Protein AF-A0A8T5QTK1-F1 (afdb_monomer_lite)

pLDDT: mean 82.02, std 15.47, range [35.44, 96.81]

Radius of gyration: 14.67 Å; chains: 1; bounding box: 38×30×38 Å

Foldseek 3Di:
DDPLVVLLVQQLCQQPDCDAQRVVVQCVVPVPDQPAWDQDPNDTFGKDKWKWFAAQEALRTPGTDPDDPVRPPTWIKMFIWGWDPPDPQTDTAGPDIGTDPRHDPNSVVSNVVSNVVNRVVRVVVVVVVD

Sequence (130 aa):
MGRKSDIIDRNLELMLSLKDCGMMKLMNAESVGARGYVVLDGRRCPQMFANFYYDGETGEIICFSNRDPALKDKARGRFTIASDFKRENPYFRIVNVVFDEKASDNANAVIMSCVNLYNSTYEQVGKKAA

Secondary structure (DSSP, 8-state):
--HHHHHHHHHHHHHH--STT-HHHHHHHH-S----EEEETTEEEEEEEEEEEE-TTT--EEEE-S--GGGTTSEEEEEEEEEE-SSSS-EEEEEEEEE-S---HHHHHHHHHHHHHHHHHHHHHHHTT-

Structure (mmCIF, N/CA/C/O backbone):
data_AF-A0A8T5QTK1-F1
#
_entry.id   AF-A0A8T5QTK1-F1
#
loop_
_atom_site.group_PDB
_atom_site.id
_atom_site.type_symbol
_atom_site.label_atom_id
_atom_site.label_alt_id
_atom_site.label_comp_id
_atom_site.label_asym_id
_atom_site.label_entity_id
_atom_site.label_seq_id
_atom_site.pdbx_PDB_ins_code
_atom_site.Cartn_x
_atom_site.Cartn_y
_atom_site.Cartn_z
_atom_site.occupancy
_atom_site.B_iso_or_equiv
_atom_site.auth_seq_id
_atom_site.auth_comp_id
_atom_site.auth_asym_id
_atom_site.auth_atom_id
_atom_site.pdbx_PDB_model_num
ATOM 1 N N . MET A 1 1 ? 0.748 -16.516 18.551 1.00 51.41 1 MET A N 1
ATOM 2 C CA . MET A 1 1 ? 1.089 -15.530 17.502 1.00 51.41 1 MET A CA 1
ATOM 3 C C . MET A 1 1 ? 0.129 -14.365 17.670 1.00 51.41 1 MET A C 1
ATOM 5 O O . MET A 1 1 ? -1.049 -14.614 17.866 1.00 51.41 1 MET A O 1
ATOM 9 N N . GLY A 1 2 ? 0.646 -13.147 17.844 1.00 66.19 2 GLY A N 1
ATOM 10 C CA . GLY A 1 2 ? -0.134 -12.008 18.344 1.00 66.19 2 GLY A CA 1
ATOM 11 C C . GLY A 1 2 ? -0.817 -11.209 17.235 1.00 66.19 2 GLY A C 1
ATOM 12 O O . GLY A 1 2 ? -0.301 -11.150 16.125 1.00 66.19 2 GLY A O 1
ATOM 13 N N . ARG A 1 3 ? -1.902 -10.510 17.598 1.00 74.00 3 ARG A N 1
ATOM 14 C CA . ARG A 1 3 ? -2.765 -9.642 16.763 1.00 74.00 3 ARG A CA 1
ATOM 15 C C . ARG A 1 3 ? -2.036 -8.758 15.737 1.00 74.00 3 ARG A C 1
ATOM 17 O O . ARG A 1 3 ? -2.598 -8.419 14.705 1.00 74.00 3 ARG A O 1
ATOM 24 N N . LYS A 1 4 ? -0.789 -8.368 16.015 1.00 77.75 4 LYS A N 1
ATOM 25 C CA . LYS A 1 4 ? 0.055 -7.578 15.108 1.00 77.75 4 LYS A CA 1
ATOM 26 C C . LYS A 1 4 ? 0.490 -8.353 13.854 1.00 77.75 4 LYS A C 1
ATOM 28 O O . LYS A 1 4 ? 0.518 -7.758 12.784 1.00 77.75 4 LYS A O 1
ATOM 33 N N . SER A 1 5 ? 0.809 -9.645 13.976 1.00 81.44 5 SER A N 1
ATOM 34 C CA . SER A 1 5 ? 1.152 -10.502 12.826 1.00 81.44 5 SER A CA 1
ATOM 35 C C . SER A 1 5 ? -0.039 -10.610 11.877 1.00 81.44 5 SER A C 1
ATOM 37 O O . SER A 1 5 ? 0.097 -10.347 10.691 1.00 81.44 5 SER A O 1
ATOM 39 N N . ASP A 1 6 ? -1.228 -10.841 12.436 1.00 90.94 6 ASP A N 1
ATOM 40 C CA . ASP A 1 6 ? -2.463 -10.996 11.664 1.00 90.94 6 ASP A CA 1
ATOM 41 C C . ASP A 1 6 ? -2.851 -9.716 10.903 1.00 90.94 6 ASP A C 1
ATOM 43 O O . ASP A 1 6 ? -3.474 -9.772 9.846 1.00 90.94 6 ASP A O 1
ATOM 47 N N . ILE A 1 7 ? -2.515 -8.531 11.428 1.00 94.06 7 ILE A N 1
ATOM 48 C CA . ILE A 1 7 ? -2.714 -7.266 10.702 1.00 94.06 7 ILE A CA 1
ATOM 49 C C . ILE A 1 7 ? -1.717 -7.146 9.545 1.00 94.06 7 ILE A C 1
ATOM 51 O O . ILE A 1 7 ? -2.105 -6.727 8.458 1.00 94.06 7 ILE A O 1
ATOM 55 N N . ILE A 1 8 ? -0.451 -7.519 9.758 1.00 93.56 8 ILE A N 1
ATOM 56 C CA . ILE A 1 8 ? 0.576 -7.455 8.711 1.00 93.56 8 ILE A CA 1
ATOM 57 C C . ILE A 1 8 ? 0.209 -8.366 7.538 1.00 93.56 8 ILE A C 1
ATOM 59 O O . ILE A 1 8 ? 0.268 -7.927 6.390 1.00 93.56 8 ILE A O 1
ATOM 63 N N . ASP A 1 9 ? -0.228 -9.590 7.827 1.00 92.62 9 ASP A N 1
ATOM 64 C CA . ASP A 1 9 ? -0.603 -10.561 6.799 1.00 92.62 9 ASP A CA 1
ATOM 65 C C . ASP A 1 9 ? -1.818 -10.074 5.994 1.00 92.62 9 ASP A C 1
ATOM 67 O O . ASP A 1 9 ? -1.768 -10.028 4.764 1.00 92.62 9 ASP A O 1
ATOM 71 N N . ARG A 1 10 ? -2.866 -9.575 6.667 1.00 95.00 10 ARG A N 1
ATOM 72 C CA . ARG A 1 10 ? -4.053 -8.999 6.003 1.00 95.00 10 ARG A CA 1
ATOM 73 C C . ARG A 1 10 ? -3.722 -7.768 5.159 1.00 95.00 10 ARG A C 1
ATOM 75 O O . ARG A 1 10 ? -4.234 -7.617 4.049 1.00 95.00 10 ARG A O 1
ATOM 82 N N . ASN A 1 11 ? -2.845 -6.896 5.652 1.00 96.81 11 ASN A N 1
ATOM 83 C CA . ASN A 1 11 ? -2.374 -5.743 4.891 1.00 96.81 11 ASN A CA 1
ATOM 84 C C . ASN A 1 11 ? -1.620 -6.184 3.634 1.00 96.81 11 ASN A C 1
ATOM 86 O O . ASN A 1 11 ? -1.865 -5.641 2.557 1.00 96.81 11 ASN A O 1
ATOM 90 N N . LEU A 1 12 ? -0.728 -7.172 3.752 1.00 94.12 12 LEU A N 1
ATOM 91 C CA . LEU A 1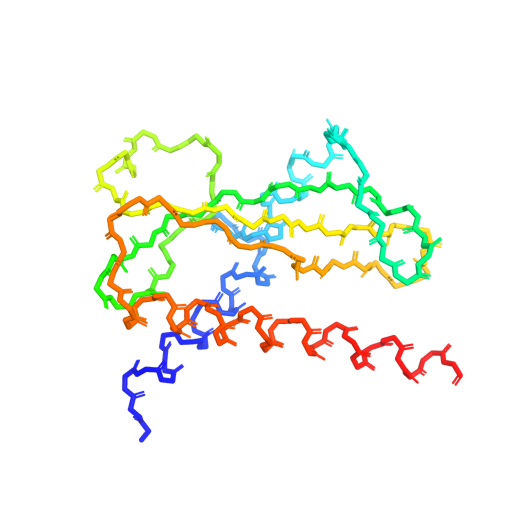 12 ? 0.028 -7.700 2.619 1.00 94.12 12 LEU A CA 1
ATOM 92 C C . LEU A 1 12 ? -0.899 -8.339 1.576 1.00 94.12 12 LEU A C 1
ATOM 94 O O . LEU A 1 12 ? -0.749 -8.072 0.383 1.00 94.12 12 LEU A O 1
ATOM 98 N N . GLU A 1 13 ? -1.889 -9.120 2.011 1.00 94.44 13 GLU A N 1
ATOM 99 C CA . GLU A 1 13 ? -2.920 -9.679 1.131 1.00 94.44 13 GLU A CA 1
ATOM 100 C C . GLU A 1 13 ? -3.664 -8.578 0.364 1.00 94.44 13 GLU A C 1
ATOM 102 O O . GLU A 1 13 ? -3.827 -8.671 -0.855 1.00 94.44 13 GLU A O 1
ATOM 107 N N . LEU A 1 14 ? -4.063 -7.495 1.039 1.00 95.62 14 LEU A N 1
ATOM 108 C CA . LEU A 1 14 ? -4.746 -6.368 0.402 1.00 95.62 14 LEU A CA 1
ATOM 109 C C . LEU A 1 14 ? -3.828 -5.600 -0.566 1.00 95.62 14 LEU A C 1
ATOM 111 O O . LEU A 1 14 ? -4.267 -5.174 -1.639 1.00 95.62 14 LEU A O 1
ATOM 115 N N . MET A 1 15 ? -2.542 -5.464 -0.230 1.00 94.00 15 MET A N 1
ATOM 116 C CA . MET A 1 15 ? -1.525 -4.870 -1.104 1.00 94.00 15 MET A CA 1
ATOM 117 C C . MET A 1 15 ? -1.313 -5.694 -2.381 1.00 94.00 15 MET A C 1
ATOM 119 O O . MET A 1 15 ? -1.103 -5.127 -3.447 1.00 94.00 15 MET A O 1
ATOM 123 N N . LEU A 1 16 ? -1.407 -7.020 -2.313 1.00 91.88 16 LEU A N 1
ATOM 124 C CA . LEU A 1 16 ? -1.249 -7.905 -3.473 1.00 91.88 16 LEU A CA 1
ATOM 125 C C . LEU A 1 16 ? -2.564 -8.142 -4.242 1.00 91.88 16 LEU A C 1
ATOM 127 O O . LEU A 1 16 ? -2.562 -8.736 -5.320 1.00 91.88 16 LEU A O 1
ATOM 131 N N . SER A 1 17 ? -3.694 -7.667 -3.716 1.00 92.06 17 SER A N 1
ATOM 132 C CA . SER A 1 17 ? -5.026 -7.968 -4.242 1.00 92.06 17 SER A CA 1
ATOM 133 C C . SER A 1 17 ? -5.399 -7.170 -5.499 1.00 92.06 17 SER A C 1
ATOM 135 O O . SER A 1 17 ? -5.225 -5.951 -5.581 1.00 92.06 17 SER A O 1
ATOM 137 N N . LEU A 1 18 ? -6.019 -7.872 -6.454 1.00 90.62 18 LEU A N 1
ATOM 138 C CA . LEU A 1 18 ? -6.694 -7.319 -7.639 1.00 90.62 18 LEU A CA 1
ATOM 139 C C . LEU A 1 18 ? -8.204 -7.085 -7.426 1.00 90.62 18 LEU A C 1
ATOM 141 O O . LEU A 1 18 ? -8.911 -6.711 -8.363 1.00 90.62 18 LEU A O 1
ATOM 145 N N . LYS A 1 19 ? -8.719 -7.321 -6.214 1.00 92.31 19 LYS A N 1
ATOM 146 C CA . LYS A 1 19 ? -10.127 -7.074 -5.857 1.00 92.31 19 LYS A CA 1
ATOM 147 C C . LYS A 1 19 ? -10.360 -5.600 -5.516 1.00 92.31 19 LYS A C 1
ATOM 149 O O . LYS A 1 19 ? -9.417 -4.812 -5.449 1.00 92.31 19 LYS A O 1
ATOM 154 N N . ASP A 1 20 ? -11.628 -5.222 -5.329 1.00 89.06 20 ASP A N 1
ATOM 155 C CA . ASP A 1 20 ? -11.986 -3.903 -4.793 1.00 89.06 20 ASP A CA 1
ATOM 156 C C . ASP A 1 20 ? -11.172 -3.574 -3.544 1.00 89.06 20 ASP A C 1
ATOM 158 O O . ASP A 1 20 ? -10.849 -4.463 -2.756 1.00 89.06 20 ASP A O 1
ATOM 162 N N . CYS A 1 21 ? -10.803 -2.299 -3.410 1.00 92.12 21 CYS A N 1
ATOM 163 C CA . CYS A 1 21 ? -9.920 -1.805 -2.357 1.00 92.12 21 CYS A CA 1
ATOM 164 C C . CYS A 1 21 ? -8.490 -2.374 -2.345 1.00 92.12 21 CYS A C 1
ATOM 166 O O . CYS A 1 21 ? -7.729 -2.016 -1.450 1.00 92.12 21 CYS A O 1
ATOM 168 N N . GLY A 1 22 ? -8.093 -3.214 -3.307 1.00 94.19 22 GLY A N 1
ATOM 169 C CA . GLY A 1 22 ? -6.734 -3.745 -3.416 1.00 94.19 22 GLY A CA 1
ATOM 170 C C . GLY A 1 22 ? -5.756 -2.781 -4.094 1.00 94.19 22 GLY A C 1
ATOM 171 O O . GLY A 1 22 ? -6.112 -2.076 -5.044 1.00 94.19 22 GLY A O 1
ATOM 172 N N . MET A 1 23 ? -4.497 -2.769 -3.641 1.00 92.88 23 MET A N 1
ATOM 173 C CA . MET A 1 23 ? -3.478 -1.864 -4.195 1.00 92.88 23 MET A CA 1
ATOM 174 C C . MET A 1 23 ? -3.159 -2.196 -5.655 1.00 92.88 23 MET A C 1
ATOM 176 O O . MET A 1 23 ? -3.104 -1.284 -6.476 1.00 92.88 23 MET A O 1
ATOM 180 N N . MET A 1 24 ? -3.009 -3.478 -6.013 1.00 88.81 24 MET A N 1
ATOM 181 C CA . MET A 1 24 ? -2.754 -3.870 -7.407 1.00 88.81 24 MET A CA 1
ATOM 182 C C . MET A 1 24 ? -3.921 -3.488 -8.323 1.00 88.81 24 MET A C 1
ATOM 184 O O . MET A 1 24 ? -3.693 -3.058 -9.452 1.00 88.81 24 MET A O 1
ATOM 188 N N . LYS A 1 25 ? -5.171 -3.583 -7.842 1.00 90.00 25 LYS A N 1
ATOM 189 C CA . LYS A 1 25 ? -6.335 -3.097 -8.598 1.00 90.00 25 LYS A CA 1
ATOM 190 C C . LYS A 1 25 ? -6.260 -1.593 -8.834 1.00 90.00 25 LYS A C 1
ATOM 192 O O . LYS A 1 25 ? -6.435 -1.166 -9.973 1.00 90.00 25 LYS A O 1
ATOM 197 N N . LEU A 1 26 ? -5.997 -0.812 -7.781 1.00 88.81 26 LEU A N 1
ATOM 198 C CA . LEU A 1 26 ? -5.857 0.642 -7.882 1.00 88.81 26 LEU A CA 1
ATOM 199 C C . LEU A 1 26 ? -4.757 1.004 -8.883 1.00 88.81 26 LEU A C 1
ATOM 201 O O . LEU A 1 26 ? -4.989 1.789 -9.797 1.00 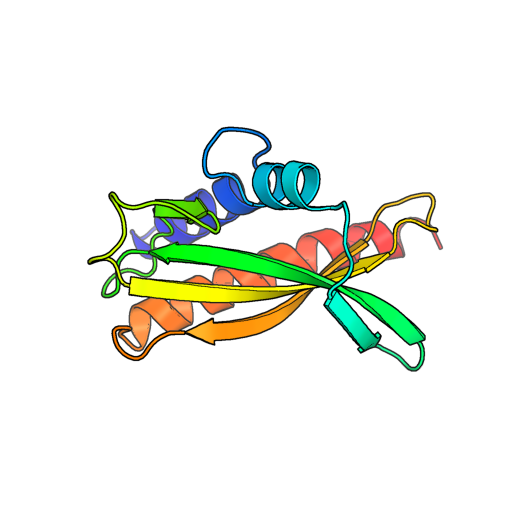88.81 26 LEU A O 1
ATOM 205 N N . MET A 1 27 ? -3.592 0.365 -8.765 1.00 85.88 27 MET A N 1
ATOM 206 C CA . MET A 1 27 ? -2.489 0.565 -9.697 1.00 85.88 27 MET A CA 1
ATOM 207 C C . MET A 1 27 ? -2.900 0.233 -11.131 1.00 85.88 27 MET A C 1
ATOM 209 O O . MET A 1 27 ? -2.656 1.048 -12.010 1.00 85.88 27 MET A O 1
ATOM 213 N N . ASN A 1 28 ? -3.566 -0.893 -11.390 1.00 81.81 28 ASN A N 1
ATOM 214 C CA . ASN A 1 28 ? -3.990 -1.265 -12.744 1.00 81.81 28 ASN A CA 1
ATOM 215 C C . ASN A 1 28 ? -5.035 -0.305 -13.328 1.00 81.81 28 ASN A C 1
ATOM 217 O O . ASN A 1 28 ? -4.948 0.056 -14.499 1.00 81.81 28 ASN A O 1
ATOM 221 N N . ALA A 1 29 ? -6.006 0.121 -12.519 1.00 79.44 29 ALA A N 1
ATOM 222 C CA . ALA A 1 29 ? -7.063 1.034 -12.944 1.00 79.44 29 ALA A CA 1
ATOM 223 C C . ALA A 1 29 ? -6.534 2.451 -13.222 1.00 79.44 29 ALA A C 1
ATOM 225 O O . ALA A 1 29 ? -7.038 3.141 -14.105 1.00 79.44 29 ALA A O 1
ATOM 226 N N . GLU A 1 30 ? -5.508 2.880 -12.486 1.00 66.19 30 GLU A N 1
ATOM 227 C CA . GLU A 1 30 ? -4.962 4.236 -12.565 1.00 66.19 30 GLU A CA 1
ATOM 228 C C . GLU A 1 30 ? -3.623 4.326 -13.316 1.00 66.19 30 GLU A C 1
ATOM 230 O O . GLU A 1 30 ? -3.061 5.414 -13.438 1.00 66.19 30 GLU A O 1
ATOM 235 N N . SER A 1 31 ? -3.129 3.215 -13.880 1.00 53.34 31 SER A N 1
ATOM 236 C CA . SER A 1 31 ? -1.853 3.118 -14.619 1.00 53.34 31 SER A CA 1
ATOM 237 C C . SER A 1 31 ? -1.773 3.933 -15.915 1.00 53.34 31 SER A C 1
ATOM 239 O O . SER A 1 31 ? -0.744 3.903 -16.589 1.00 53.34 31 SER A O 1
ATOM 241 N N . VAL A 1 32 ? -2.785 4.724 -16.273 1.00 48.44 32 VAL A N 1
ATOM 242 C CA . VAL A 1 32 ? -2.704 5.633 -17.425 1.00 48.44 32 VAL A CA 1
ATOM 243 C C . VAL A 1 32 ? -2.352 7.046 -16.951 1.00 48.44 32 VAL A C 1
ATOM 245 O O . VAL A 1 32 ? -3.179 7.952 -16.947 1.00 48.44 32 VAL A O 1
ATOM 248 N N . GLY A 1 33 ? -1.099 7.232 -16.523 1.00 50.47 33 GLY A N 1
ATOM 249 C CA . GLY A 1 33 ? -0.529 8.560 -16.276 1.00 50.47 33 GLY A CA 1
ATOM 250 C C . GLY A 1 33 ? 0.539 8.582 -15.189 1.00 50.47 33 GLY A C 1
ATOM 251 O O . GLY A 1 33 ? 0.268 8.998 -14.063 1.00 50.47 33 GLY A O 1
ATOM 252 N N . ALA A 1 34 ? 1.769 8.179 -15.522 1.00 55.25 34 ALA A N 1
ATOM 253 C CA . ALA A 1 34 ? 2.923 8.411 -14.655 1.00 55.25 34 ALA A CA 1
ATOM 254 C C . ALA A 1 34 ? 2.989 9.903 -14.286 1.00 55.25 34 ALA A C 1
ATOM 256 O O . ALA A 1 34 ? 3.110 10.763 -15.158 1.00 55.25 34 ALA A O 1
ATOM 257 N N . ARG A 1 35 ? 2.904 10.224 -12.990 1.00 65.12 35 ARG A N 1
ATOM 258 C CA . ARG A 1 35 ? 2.935 11.621 -12.514 1.00 65.12 35 ARG A CA 1
ATOM 259 C C . ARG A 1 35 ? 4.356 12.179 -12.378 1.00 65.12 35 ARG A C 1
ATOM 261 O O . ARG A 1 35 ? 4.528 13.305 -11.923 1.00 65.12 35 ARG A O 1
ATOM 268 N N . GLY A 1 36 ? 5.366 11.392 -12.747 1.00 78.69 36 GLY A N 1
ATOM 269 C CA . GLY A 1 36 ? 6.775 11.733 -12.616 1.00 78.69 36 GLY A CA 1
ATOM 270 C C . GLY A 1 36 ? 7.677 10.507 -12.705 1.00 78.69 36 GLY A C 1
ATOM 271 O O . GLY A 1 36 ? 7.253 9.422 -13.113 1.00 78.69 36 GLY A O 1
ATOM 272 N N . TYR A 1 37 ? 8.929 10.699 -12.301 1.00 84.75 37 TYR A N 1
ATOM 273 C CA . TYR A 1 37 ? 9.940 9.652 -12.227 1.00 84.75 37 TYR A CA 1
ATOM 274 C C . TYR A 1 37 ? 10.649 9.727 -10.880 1.00 84.75 37 TYR A C 1
ATOM 276 O O . TYR A 1 37 ? 10.948 10.821 -10.403 1.00 84.75 37 TYR A O 1
ATOM 284 N N . VAL A 1 38 ? 10.995 8.570 -10.329 1.00 84.62 38 VAL A N 1
ATOM 285 C CA . VAL A 1 38 ? 11.912 8.449 -9.191 1.00 84.62 38 VAL A CA 1
ATOM 286 C C . VAL A 1 38 ? 13.238 7.872 -9.671 1.00 84.62 38 VAL A C 1
ATOM 288 O O . VAL A 1 38 ? 13.260 7.064 -10.601 1.00 84.62 38 VAL A O 1
ATOM 291 N N . VAL A 1 39 ? 14.350 8.306 -9.075 1.00 84.06 39 VAL A N 1
ATOM 292 C CA . VAL A 1 39 ? 15.670 7.738 -9.369 1.00 84.06 39 VAL A CA 1
ATOM 293 C C . VAL A 1 39 ? 15.964 6.638 -8.356 1.00 84.06 39 VAL A C 1
ATOM 295 O O . VAL A 1 39 ? 16.075 6.919 -7.167 1.00 84.06 39 VAL A O 1
ATOM 298 N N . LEU A 1 40 ? 16.087 5.399 -8.827 1.00 79.06 40 LEU A N 1
ATOM 299 C CA . LEU A 1 40 ? 16.515 4.244 -8.037 1.00 79.06 40 LEU A CA 1
ATOM 300 C C . LEU A 1 40 ? 17.749 3.632 -8.683 1.00 79.06 40 LEU A C 1
ATOM 302 O O . LEU A 1 40 ? 17.735 3.366 -9.883 1.00 79.06 40 LEU A O 1
ATOM 306 N N . ASP A 1 41 ? 18.809 3.426 -7.903 1.00 77.81 41 ASP A N 1
ATOM 307 C CA . ASP A 1 41 ? 20.055 2.797 -8.364 1.00 77.81 41 ASP A CA 1
ATOM 308 C C . ASP A 1 41 ? 20.604 3.429 -9.663 1.00 77.81 41 ASP A C 1
ATOM 310 O O . ASP A 1 41 ? 21.038 2.750 -10.594 1.00 77.81 41 ASP A O 1
ATOM 314 N N . GLY A 1 42 ? 20.512 4.762 -9.763 1.00 78.69 42 GLY A N 1
ATOM 315 C CA . GLY A 1 42 ? 20.945 5.533 -10.935 1.00 78.69 42 GLY A CA 1
ATOM 316 C C . GLY A 1 42 ? 20.001 5.483 -12.147 1.00 78.69 42 GLY A C 1
ATOM 317 O O . GLY A 1 42 ? 20.338 6.025 -13.198 1.00 78.69 42 GLY A O 1
ATOM 318 N N . ARG A 1 43 ? 18.815 4.871 -12.035 1.00 77.00 43 ARG A N 1
ATOM 319 C CA . ARG A 1 43 ? 17.838 4.722 -13.128 1.00 77.00 43 ARG A CA 1
ATOM 320 C C . ARG A 1 43 ? 16.558 5.501 -12.856 1.00 77.00 43 ARG A C 1
ATOM 322 O O . ARG A 1 43 ? 16.071 5.526 -11.732 1.00 77.00 43 ARG A O 1
ATOM 329 N N . ARG A 1 44 ? 15.981 6.111 -13.898 1.00 84.00 44 ARG A N 1
ATOM 330 C CA . ARG A 1 44 ? 14.677 6.792 -13.821 1.00 84.00 44 ARG A CA 1
ATOM 331 C C . ARG A 1 44 ? 13.553 5.776 -14.008 1.00 84.00 44 ARG A C 1
ATOM 333 O O . ARG A 1 44 ? 13.377 5.262 -15.109 1.00 84.00 44 ARG A O 1
ATOM 340 N N . CYS A 1 45 ? 12.776 5.544 -12.958 1.00 83.12 45 CYS A N 1
ATOM 341 C CA . CYS A 1 45 ? 11.618 4.656 -12.977 1.00 83.12 45 CYS A CA 1
ATOM 342 C C . CYS A 1 45 ? 10.323 5.479 -12.966 1.00 83.12 45 CYS A C 1
ATOM 344 O O . CYS A 1 45 ? 10.224 6.416 -12.164 1.00 83.12 45 CYS A O 1
ATOM 346 N N . PRO A 1 46 ? 9.333 5.165 -13.822 1.00 85.31 46 PRO A N 1
ATOM 347 C CA . PRO A 1 46 ? 8.001 5.748 -13.725 1.00 85.31 46 PRO A CA 1
ATOM 348 C C . PRO A 1 46 ? 7.425 5.640 -12.310 1.00 85.31 46 PRO A C 1
ATOM 350 O O . PRO A 1 46 ? 7.517 4.600 -11.653 1.00 85.31 46 PRO A O 1
ATOM 353 N N . GLN A 1 47 ? 6.831 6.734 -11.845 1.00 86.31 47 GLN A N 1
ATOM 354 C CA . GLN A 1 47 ? 6.271 6.846 -10.505 1.00 86.31 47 GLN A CA 1
ATOM 355 C C . GLN A 1 47 ? 4.749 6.712 -10.519 1.00 86.31 47 GLN A C 1
ATOM 357 O O . GLN A 1 47 ? 4.058 7.376 -11.298 1.00 86.31 47 GLN A O 1
ATOM 362 N N . MET A 1 48 ? 4.238 5.928 -9.575 1.00 87.50 48 MET A N 1
ATOM 363 C CA . MET A 1 48 ? 2.820 5.783 -9.276 1.00 87.50 48 MET A CA 1
ATOM 364 C C . MET A 1 48 ? 2.541 6.164 -7.822 1.00 87.50 48 MET A C 1
ATOM 366 O O . MET A 1 48 ? 3.433 6.136 -6.968 1.00 87.50 48 MET A O 1
ATOM 370 N N . PHE A 1 49 ? 1.290 6.515 -7.539 1.00 88.31 49 PHE A N 1
ATOM 371 C CA . PHE A 1 49 ? 0.819 6.750 -6.182 1.00 88.31 49 PHE A CA 1
ATOM 372 C C . PHE A 1 49 ? -0.323 5.800 -5.865 1.00 88.31 49 PHE A C 1
ATOM 374 O O . PHE A 1 49 ? -1.245 5.675 -6.663 1.00 88.31 49 PHE A O 1
ATOM 381 N N . ALA A 1 50 ? -0.281 5.199 -4.683 1.00 91.06 50 ALA A N 1
ATOM 382 C CA . ALA A 1 50 ? -1.406 4.467 -4.125 1.00 91.06 50 ALA A CA 1
ATOM 383 C C . ALA A 1 50 ? -1.816 5.149 -2.822 1.00 91.06 50 ALA A C 1
ATOM 385 O O . ALA A 1 50 ? -1.081 5.114 -1.833 1.00 91.06 50 ALA A O 1
ATOM 386 N N . ASN A 1 51 ? -2.964 5.820 -2.837 1.00 92.06 51 ASN A N 1
ATOM 387 C CA . ASN A 1 51 ? -3.570 6.312 -1.608 1.00 92.06 51 ASN A CA 1
ATOM 388 C C . ASN A 1 51 ? -4.204 5.139 -0.861 1.00 92.06 51 ASN A C 1
ATOM 390 O O . ASN A 1 51 ? -4.813 4.260 -1.476 1.00 92.06 51 ASN A O 1
ATOM 394 N N . PHE A 1 52 ? -4.068 5.140 0.458 1.00 94.38 52 PHE A N 1
ATOM 395 C CA . PHE A 1 52 ? -4.639 4.117 1.318 1.00 94.38 52 PHE A CA 1
ATOM 396 C C . PHE A 1 52 ? -5.259 4.741 2.559 1.00 94.38 52 PHE A C 1
ATOM 398 O O . PHE A 1 52 ? -4.807 5.777 3.050 1.00 94.38 52 PHE A O 1
ATOM 405 N N . TYR A 1 53 ? -6.296 4.087 3.059 1.00 94.75 53 TYR A N 1
ATOM 406 C CA . TYR A 1 53 ? -6.997 4.437 4.281 1.00 94.75 53 TYR A CA 1
ATOM 407 C C . TYR A 1 53 ? -6.807 3.320 5.287 1.00 94.75 53 TYR A C 1
ATOM 409 O O . TYR A 1 53 ? -6.863 2.142 4.929 1.00 94.75 53 TYR A O 1
ATOM 417 N N . TYR A 1 54 ? -6.583 3.684 6.539 1.00 94.62 54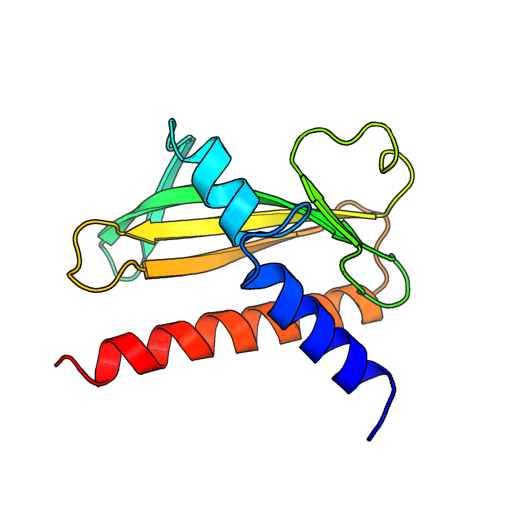 TYR A N 1
ATOM 418 C CA . TYR A 1 54 ? -6.239 2.733 7.581 1.00 94.62 54 TYR A CA 1
ATOM 419 C C . TYR A 1 54 ? -6.797 3.161 8.932 1.00 94.62 54 TYR A C 1
ATOM 421 O O . TYR A 1 54 ? -7.252 4.291 9.137 1.00 94.62 54 TYR A O 1
ATOM 429 N N . ASP A 1 55 ? -6.781 2.217 9.857 1.00 93.75 55 ASP A N 1
ATOM 430 C CA . ASP A 1 55 ? -7.056 2.467 11.256 1.00 93.75 55 ASP A CA 1
ATOM 431 C C . ASP A 1 55 ? -5.830 3.110 11.932 1.00 93.75 55 ASP A C 1
ATOM 433 O O . ASP A 1 55 ? -4.749 2.519 11.986 1.00 93.75 55 ASP A O 1
ATOM 437 N N . GLY A 1 56 ? -5.987 4.343 12.425 1.00 92.44 56 GLY A N 1
ATOM 438 C CA . GLY A 1 56 ? -4.885 5.163 12.949 1.00 92.44 56 GLY A CA 1
ATOM 439 C C . GLY A 1 56 ? -4.229 4.632 14.231 1.00 92.44 56 GLY A C 1
ATOM 440 O O . GLY A 1 56 ? -3.124 5.061 14.571 1.00 92.44 56 GLY A O 1
ATOM 441 N N . GLU A 1 57 ? -4.856 3.682 14.926 1.00 92.50 57 GLU A N 1
ATOM 442 C CA . GLU A 1 57 ? -4.322 3.072 16.150 1.00 92.50 57 GLU A CA 1
ATOM 443 C C . GLU A 1 57 ? -3.596 1.752 15.853 1.00 92.50 57 GLU A C 1
ATOM 445 O O . GLU A 1 57 ? -2.520 1.467 16.388 1.00 92.50 57 GLU A O 1
ATOM 450 N N . THR A 1 58 ? -4.171 0.936 14.971 1.00 94.00 58 THR A N 1
ATOM 451 C CA . THR A 1 58 ? -3.711 -0.436 14.719 1.00 94.00 58 THR A CA 1
ATOM 452 C C . THR A 1 58 ? -2.831 -0.575 13.480 1.00 94.00 58 THR A C 1
ATOM 454 O O . THR A 1 58 ? -2.021 -1.499 13.421 1.00 94.00 58 THR A O 1
ATOM 457 N N . GLY A 1 59 ? -2.958 0.326 12.502 1.00 93.94 59 GLY A N 1
ATOM 458 C CA . GLY A 1 59 ? -2.271 0.231 11.211 1.00 93.94 59 GLY A CA 1
ATOM 459 C C . GLY A 1 59 ? -2.898 -0.774 10.243 1.00 93.94 59 GLY A C 1
ATOM 460 O O . GLY A 1 59 ? -2.280 -1.101 9.230 1.00 93.94 59 GLY A O 1
ATOM 461 N N . GLU A 1 60 ? -4.101 -1.277 10.534 1.00 96.12 60 GLU A N 1
ATOM 462 C CA . GLU A 1 60 ? -4.861 -2.107 9.598 1.00 96.12 60 GLU A CA 1
ATOM 463 C C . GLU A 1 60 ? -5.339 -1.260 8.417 1.00 96.12 60 GLU A C 1
ATOM 465 O O . GLU A 1 60 ? -6.062 -0.276 8.588 1.00 96.12 60 GLU A O 1
ATOM 470 N N . ILE A 1 61 ? -4.914 -1.634 7.212 1.00 96.12 61 ILE A N 1
ATOM 471 C CA . ILE A 1 61 ? -5.321 -0.980 5.975 1.00 96.12 61 ILE A CA 1
ATOM 472 C C . ILE A 1 61 ? -6.727 -1.457 5.634 1.00 96.12 61 ILE A C 1
ATOM 474 O O . ILE A 1 61 ? -6.985 -2.644 5.468 1.00 96.12 61 ILE A O 1
ATOM 478 N N . ILE A 1 62 ? -7.632 -0.495 5.504 1.00 95.19 62 ILE A N 1
ATOM 479 C CA . ILE A 1 62 ? -9.040 -0.723 5.193 1.00 95.19 62 ILE A CA 1
ATOM 480 C C . ILE A 1 62 ? -9.224 -0.802 3.676 1.00 95.19 62 ILE A C 1
ATOM 482 O O . ILE A 1 62 ? -9.941 -1.666 3.179 1.00 95.19 62 ILE A O 1
ATOM 486 N N . CYS A 1 63 ? -8.607 0.124 2.933 1.00 94.75 63 CYS A N 1
ATOM 487 C CA . CYS A 1 63 ? -8.810 0.227 1.491 1.00 94.75 63 CYS A CA 1
ATOM 488 C C . CYS A 1 63 ? -7.720 1.047 0.795 1.00 94.75 63 CYS A C 1
ATOM 490 O O . CYS A 1 63 ? -7.286 2.081 1.306 1.00 94.75 63 CYS A O 1
ATOM 492 N N . PHE A 1 64 ? -7.351 0.634 -0.416 1.00 94.06 64 PHE A N 1
ATOM 493 C CA . PHE A 1 64 ? -6.629 1.452 -1.387 1.00 94.06 64 PHE A CA 1
ATOM 494 C C . PHE A 1 64 ? -7.618 2.142 -2.331 1.00 94.06 64 PHE A C 1
ATOM 496 O O . PHE A 1 64 ? -8.335 1.482 -3.082 1.00 94.06 64 PHE A O 1
ATOM 503 N N . SER A 1 65 ? -7.659 3.476 -2.302 1.00 90.06 65 SER A N 1
ATOM 504 C CA . SER A 1 65 ? -8.517 4.282 -3.178 1.00 90.06 65 SER A CA 1
ATOM 505 C C . SER A 1 65 ? -8.035 5.729 -3.242 1.00 90.06 65 SER A C 1
ATOM 507 O O . SER A 1 65 ? -7.581 6.291 -2.247 1.00 90.06 65 SER A O 1
ATOM 509 N N . ASN A 1 66 ? -8.178 6.368 -4.403 1.00 81.88 66 ASN A N 1
ATOM 510 C CA . ASN A 1 66 ? -7.934 7.805 -4.556 1.00 81.88 66 ASN A CA 1
ATOM 511 C C . ASN A 1 66 ? -9.154 8.675 -4.251 1.00 81.88 66 ASN A C 1
ATOM 513 O O . ASN A 1 66 ? -9.008 9.882 -4.039 1.00 81.88 66 ASN A O 1
ATOM 517 N N . ARG A 1 67 ? -10.354 8.092 -4.302 1.00 74.75 67 ARG A N 1
ATOM 518 C CA . ARG A 1 67 ? -11.629 8.787 -4.122 1.00 74.75 67 ARG A CA 1
ATOM 519 C C . ARG A 1 67 ? -12.601 7.839 -3.442 1.00 74.75 67 ARG A C 1
ATOM 521 O O . ARG A 1 67 ? -13.334 7.124 -4.115 1.00 74.75 67 ARG A O 1
ATOM 528 N N . ASP A 1 68 ? -12.610 7.856 -2.117 1.00 78.06 68 ASP A N 1
ATOM 529 C CA . ASP A 1 68 ? -13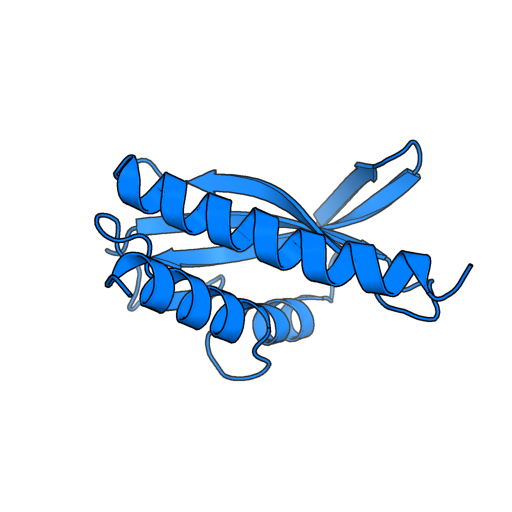.665 7.201 -1.353 1.00 78.06 68 ASP A CA 1
ATOM 530 C C . ASP A 1 68 ? -14.289 8.188 -0.350 1.00 78.06 68 ASP A C 1
ATOM 532 O O . ASP A 1 68 ? -13.686 8.488 0.687 1.00 78.06 68 ASP A O 1
ATOM 536 N N . PRO A 1 69 ? -15.485 8.731 -0.654 1.00 76.31 69 PRO A N 1
ATOM 537 C CA . PRO A 1 69 ? -16.201 9.626 0.250 1.00 76.31 69 PRO A CA 1
ATOM 538 C C . PRO A 1 69 ? -16.537 8.984 1.601 1.00 76.31 69 PRO A C 1
ATOM 540 O O . PRO A 1 69 ? -16.633 9.702 2.597 1.00 76.31 69 PRO A O 1
ATOM 543 N N . ALA A 1 70 ? -16.699 7.657 1.653 1.00 83.06 70 ALA A N 1
ATOM 544 C CA . ALA A 1 70 ? -17.030 6.935 2.878 1.00 83.06 70 ALA A CA 1
ATOM 545 C C . ALA A 1 70 ? -15.837 6.838 3.844 1.00 83.06 70 ALA A C 1
ATOM 547 O O . ALA A 1 70 ? -16.024 6.592 5.034 1.00 83.06 70 ALA A O 1
ATOM 548 N N . LEU A 1 71 ? -14.614 7.076 3.357 1.00 82.69 71 LEU A N 1
ATOM 549 C CA . LEU A 1 71 ? -13.376 6.969 4.134 1.00 82.69 71 LEU A CA 1
ATOM 550 C C . LEU A 1 71 ? -12.778 8.329 4.517 1.00 82.69 71 LEU A C 1
ATOM 552 O O . LEU A 1 71 ? -11.675 8.383 5.058 1.00 82.69 71 LEU A O 1
ATOM 556 N N . LYS A 1 72 ? -13.501 9.435 4.289 1.00 79.62 72 LYS A N 1
ATOM 557 C CA . LYS A 1 72 ? -13.018 10.806 4.553 1.00 79.62 72 LYS A CA 1
ATOM 558 C C . LYS A 1 72 ? -12.545 11.042 5.997 1.00 79.62 72 LYS A C 1
ATOM 560 O O . LYS A 1 72 ? -11.658 11.860 6.218 1.00 79.62 72 LYS A O 1
ATOM 565 N N . ASP A 1 73 ? -13.128 10.326 6.959 1.00 84.06 73 ASP A N 1
ATOM 566 C CA . ASP A 1 73 ? -12.848 10.491 8.390 1.00 84.06 73 ASP A CA 1
ATOM 567 C C . ASP A 1 73 ? -11.769 9.519 8.901 1.00 84.06 73 ASP A C 1
ATOM 569 O O . ASP A 1 73 ? -11.353 9.607 10.057 1.00 84.06 73 ASP A O 1
ATOM 573 N N . LYS A 1 74 ? -11.291 8.597 8.054 1.00 86.88 74 LYS A N 1
ATOM 574 C CA . LYS A 1 74 ? -10.239 7.632 8.401 1.00 86.88 74 LYS A CA 1
ATOM 575 C C . LYS A 1 74 ? -8.846 8.246 8.282 1.00 86.88 74 LYS A C 1
ATOM 577 O O . LYS A 1 74 ? -8.648 9.246 7.590 1.00 86.88 74 LYS A O 1
ATOM 582 N N . ALA A 1 75 ? -7.873 7.631 8.957 1.00 91.94 75 ALA A N 1
ATOM 583 C CA . ALA A 1 75 ? -6.474 7.961 8.725 1.00 91.94 75 ALA A CA 1
ATOM 584 C C . ALA A 1 75 ? -6.117 7.598 7.280 1.00 91.94 75 ALA A C 1
ATOM 586 O O . ALA A 1 75 ? -6.619 6.613 6.728 1.00 91.94 75 ALA A O 1
ATOM 587 N N . ARG A 1 76 ? -5.279 8.424 6.661 1.00 92.19 76 ARG A N 1
ATOM 588 C CA . ARG A 1 76 ? -4.926 8.315 5.251 1.00 92.19 76 ARG A CA 1
ATOM 589 C C . ARG A 1 76 ? -3.421 8.394 5.092 1.00 92.19 76 ARG A C 1
ATOM 591 O O . ARG A 1 76 ? -2.741 9.115 5.814 1.00 92.19 76 ARG A O 1
ATOM 598 N N . GLY A 1 77 ? -2.910 7.633 4.141 1.00 93.12 77 GLY A N 1
ATOM 599 C CA . GLY A 1 77 ? -1.542 7.750 3.691 1.00 93.12 77 GLY A CA 1
ATOM 600 C C . GLY A 1 77 ? -1.433 7.562 2.190 1.00 93.12 77 GLY A C 1
ATOM 601 O O . GLY A 1 77 ? -2.414 7.337 1.470 1.00 93.12 77 GLY A O 1
ATOM 602 N N . ARG A 1 78 ? -0.203 7.677 1.707 1.00 93.50 78 ARG A N 1
ATOM 603 C CA . ARG A 1 78 ? 0.139 7.496 0.304 1.00 93.50 78 ARG A CA 1
ATOM 604 C C . ARG A 1 78 ? 1.452 6.752 0.173 1.00 93.50 78 ARG A C 1
ATOM 606 O O . ARG A 1 78 ? 2.475 7.184 0.705 1.00 93.50 78 ARG A O 1
ATOM 613 N N . PHE A 1 79 ? 1.433 5.687 -0.613 1.00 93.69 79 PHE A N 1
ATOM 614 C CA . PHE A 1 79 ? 2.641 5.050 -1.107 1.00 93.69 79 PHE A CA 1
ATOM 615 C C . PHE A 1 79 ? 3.075 5.704 -2.408 1.00 93.69 79 PHE A C 1
ATOM 617 O O . PHE A 1 79 ? 2.273 5.889 -3.326 1.00 93.69 79 PHE A O 1
ATOM 624 N N . THR A 1 80 ? 4.359 6.028 -2.490 1.00 91.06 80 THR A N 1
ATOM 625 C CA . THR A 1 80 ? 5.030 6.288 -3.758 1.00 91.06 80 THR A CA 1
ATOM 626 C C . THR A 1 80 ? 5.646 4.990 -4.240 1.00 91.06 80 THR A C 1
ATOM 628 O O . THR A 1 80 ? 6.464 4.397 -3.537 1.00 91.06 80 THR A O 1
ATOM 631 N N . ILE A 1 81 ? 5.280 4.575 -5.447 1.00 89.56 81 ILE A N 1
ATOM 632 C CA . ILE A 1 81 ? 5.681 3.297 -6.023 1.00 89.56 81 ILE A CA 1
ATOM 633 C C . ILE A 1 81 ? 6.519 3.573 -7.266 1.00 89.56 81 ILE A C 1
ATOM 635 O O . ILE A 1 81 ? 6.083 4.269 -8.182 1.00 89.56 81 ILE A O 1
ATOM 639 N N . ALA A 1 82 ? 7.736 3.043 -7.287 1.00 88.12 82 ALA A N 1
ATOM 640 C CA . ALA A 1 82 ? 8.529 2.941 -8.496 1.00 88.12 82 ALA A CA 1
ATOM 641 C C . ALA A 1 82 ? 8.039 1.741 -9.302 1.00 88.12 82 ALA A C 1
ATOM 643 O O . ALA A 1 82 ? 7.984 0.628 -8.774 1.00 88.12 82 ALA A O 1
ATOM 644 N N . SER A 1 83 ? 7.717 1.976 -10.568 1.00 82.50 83 SER A N 1
ATOM 645 C CA . SER A 1 83 ? 7.272 0.947 -11.503 1.00 82.50 83 SER A CA 1
ATOM 646 C C . SER A 1 83 ? 8.272 0.782 -12.646 1.00 82.50 83 SER A C 1
ATOM 648 O O . SER A 1 83 ? 8.828 1.771 -13.119 1.00 82.50 83 SER A O 1
ATOM 650 N N . ASP A 1 84 ? 8.516 -0.449 -13.092 1.00 75.00 84 ASP A N 1
ATOM 651 C CA . ASP A 1 84 ? 9.195 -0.722 -14.364 1.00 75.00 84 ASP A CA 1
ATOM 652 C C . ASP A 1 84 ? 8.483 -1.868 -15.089 1.00 75.00 84 ASP A C 1
ATOM 654 O O . ASP A 1 84 ? 8.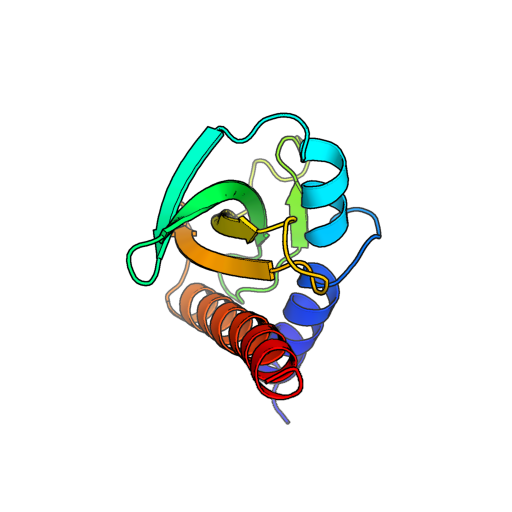528 -3.024 -14.667 1.00 75.00 84 ASP A O 1
ATOM 658 N N . PHE A 1 85 ? 7.807 -1.514 -16.182 1.0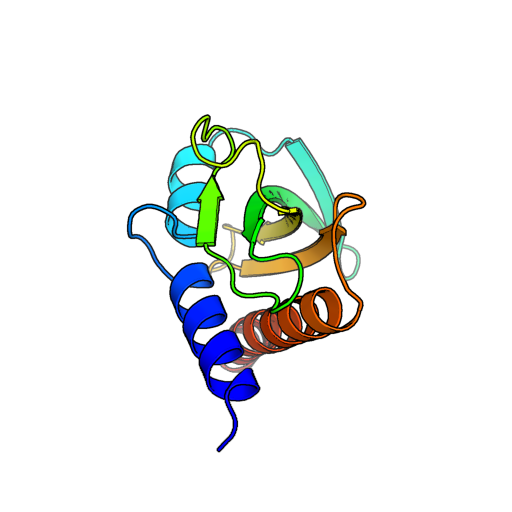0 64.75 85 PHE A N 1
ATOM 659 C CA . PHE A 1 85 ? 7.062 -2.438 -17.036 1.00 64.75 85 PHE A CA 1
ATOM 660 C C . PHE A 1 85 ? 7.923 -3.025 -18.168 1.00 64.75 85 PHE A C 1
ATOM 662 O O . PHE A 1 85 ? 7.429 -3.844 -18.934 1.00 64.75 85 PHE A O 1
ATOM 669 N N . LYS A 1 86 ? 9.190 -2.600 -18.322 1.00 57.44 86 LYS A N 1
ATOM 670 C CA . LYS A 1 86 ? 10.071 -3.041 -19.422 1.00 57.44 86 LYS A CA 1
ATOM 671 C C . LYS A 1 86 ? 10.823 -4.342 -19.139 1.00 57.44 86 LYS A C 1
ATOM 673 O O . LYS A 1 86 ? 11.552 -4.817 -20.006 1.00 57.44 86 LYS A O 1
ATOM 678 N N . ARG A 1 87 ? 10.693 -4.907 -17.940 1.00 53.91 87 ARG A N 1
ATOM 679 C CA . ARG A 1 87 ? 11.254 -6.219 -17.604 1.00 53.91 87 ARG A CA 1
ATOM 680 C C . ARG A 1 87 ? 10.244 -7.313 -17.945 1.00 53.91 87 ARG A C 1
ATOM 682 O O . ARG A 1 87 ? 9.047 -7.106 -17.790 1.00 53.91 87 ARG A O 1
ATOM 689 N N . GLU A 1 88 ? 10.736 -8.506 -18.278 1.00 51.91 88 GLU A N 1
ATOM 690 C CA . GLU A 1 88 ? 9.932 -9.745 -18.336 1.00 51.91 88 GLU A CA 1
ATOM 691 C C . GLU A 1 88 ? 9.210 -10.048 -17.005 1.00 51.91 88 GLU A C 1
ATOM 693 O O . GLU A 1 88 ? 8.317 -10.887 -16.945 1.00 51.91 88 GLU A O 1
ATOM 698 N N . ASN A 1 89 ? 9.574 -9.327 -15.938 1.00 54.62 89 ASN A N 1
ATOM 699 C CA . ASN A 1 89 ? 8.973 -9.383 -14.621 1.00 54.62 89 ASN A CA 1
ATOM 700 C C . ASN A 1 89 ? 8.667 -7.952 -14.120 1.00 54.62 89 ASN A C 1
ATOM 702 O O . ASN A 1 89 ? 9.612 -7.212 -13.818 1.00 54.62 89 ASN A O 1
ATOM 706 N N . PRO A 1 90 ? 7.392 -7.525 -14.069 1.00 63.41 90 PRO A N 1
ATOM 707 C CA . PRO A 1 90 ? 7.027 -6.161 -13.707 1.00 63.41 90 PRO A CA 1
ATOM 708 C C . PRO A 1 90 ? 7.482 -5.832 -12.281 1.00 63.41 90 PRO A C 1
ATOM 710 O O . PRO A 1 90 ? 7.254 -6.583 -11.333 1.00 63.41 90 PRO A O 1
ATOM 713 N N . TYR A 1 91 ? 8.150 -4.692 -12.132 1.00 71.44 91 TYR A N 1
ATOM 714 C CA . TYR A 1 91 ? 8.711 -4.243 -10.862 1.00 71.44 91 TYR A CA 1
ATOM 715 C C . TYR A 1 91 ? 7.795 -3.200 -10.226 1.00 71.44 91 TYR A C 1
ATOM 717 O O . TYR A 1 91 ? 7.546 -2.174 -10.850 1.00 71.44 91 TYR A O 1
ATOM 725 N N . PHE A 1 92 ? 7.343 -3.431 -8.989 1.00 84.12 92 PHE A N 1
ATOM 726 C CA . PHE A 1 92 ? 6.594 -2.459 -8.185 1.00 84.12 92 PHE A CA 1
ATOM 727 C C . PHE A 1 92 ? 7.222 -2.357 -6.798 1.00 84.12 92 PHE A C 1
ATOM 729 O O . PHE A 1 92 ? 7.002 -3.222 -5.953 1.00 84.12 92 PHE A O 1
ATOM 736 N N . ARG A 1 93 ? 7.998 -1.301 -6.548 1.00 88.44 93 ARG A N 1
ATOM 737 C CA . ARG A 1 93 ? 8.644 -1.077 -5.247 1.00 88.44 93 ARG A CA 1
ATOM 738 C C . ARG A 1 93 ? 8.110 0.173 -4.584 1.00 88.44 93 ARG A C 1
ATOM 740 O O . ARG A 1 93 ? 8.131 1.245 -5.182 1.00 88.44 93 ARG A O 1
ATOM 747 N N . ILE A 1 94 ? 7.705 0.060 -3.326 1.00 92.31 94 ILE A N 1
ATOM 748 C CA . ILE A 1 94 ? 7.340 1.219 -2.513 1.00 92.31 94 ILE A CA 1
ATOM 749 C C . ILE A 1 94 ? 8.635 1.906 -2.075 1.00 92.31 94 ILE A C 1
ATOM 751 O O . ILE A 1 94 ? 9.462 1.302 -1.394 1.00 92.31 94 ILE A O 1
ATOM 755 N N . VAL A 1 95 ? 8.820 3.158 -2.490 1.00 91.88 95 VAL A N 1
ATOM 756 C CA . VAL A 1 95 ? 10.039 3.950 -2.231 1.00 91.88 95 VAL A CA 1
ATOM 757 C C . VAL A 1 95 ? 9.831 5.053 -1.206 1.00 91.88 95 VAL A C 1
ATOM 759 O O . VAL A 1 95 ? 10.795 5.579 -0.665 1.00 91.88 95 VAL A O 1
ATOM 762 N N . ASN A 1 96 ? 8.578 5.430 -0.960 1.00 92.19 96 ASN A N 1
ATOM 763 C CA . ASN A 1 96 ? 8.236 6.395 0.068 1.00 92.19 96 ASN A CA 1
ATOM 764 C C . ASN A 1 96 ? 6.841 6.105 0.619 1.00 92.19 96 ASN A C 1
ATOM 766 O O . ASN A 1 96 ? 5.956 5.660 -0.118 1.00 92.19 96 ASN A O 1
ATOM 770 N N . VAL A 1 97 ? 6.653 6.424 1.893 1.00 94.62 97 VAL A N 1
ATOM 771 C CA . VAL A 1 97 ? 5.373 6.359 2.590 1.00 94.62 97 VAL A CA 1
ATOM 772 C C . VAL A 1 97 ? 5.137 7.712 3.236 1.00 94.62 97 VAL A C 1
ATOM 774 O O . VAL A 1 97 ? 5.983 8.212 3.970 1.00 94.62 97 VAL A O 1
ATOM 777 N N . VAL A 1 98 ? 3.992 8.315 2.940 1.00 93.06 98 VAL A N 1
ATOM 778 C CA . VAL A 1 98 ? 3.531 9.534 3.607 1.00 93.06 98 VAL A CA 1
ATOM 779 C C . VAL A 1 98 ? 2.289 9.178 4.405 1.00 93.06 98 VAL A C 1
ATOM 781 O O . VAL A 1 98 ? 1.376 8.561 3.857 1.00 93.06 98 VAL A O 1
ATOM 784 N N . PHE A 1 99 ? 2.264 9.568 5.673 1.00 91.56 99 PHE A N 1
ATOM 785 C CA . PHE A 1 99 ? 1.101 9.467 6.548 1.00 91.56 99 PHE A CA 1
ATOM 786 C C . PHE A 1 99 ? 0.529 10.869 6.759 1.00 91.56 99 PHE A C 1
ATOM 788 O O . PHE A 1 99 ? 1.296 11.808 6.972 1.00 91.56 99 PHE A O 1
ATOM 795 N N . ASP A 1 100 ? -0.792 11.013 6.711 1.00 82.44 100 ASP A N 1
ATOM 796 C CA . ASP A 1 100 ? -1.453 12.235 7.168 1.00 82.44 100 ASP A CA 1
ATOM 797 C C . ASP A 1 100 ? -1.500 12.233 8.714 1.00 82.44 100 ASP A C 1
ATOM 799 O O . ASP A 1 100 ? -1.481 11.169 9.335 1.00 82.44 100 ASP A O 1
ATOM 803 N N . GLU A 1 101 ? -1.561 13.415 9.341 1.00 70.25 101 GLU A N 1
ATOM 804 C CA . GLU A 1 101 ? -1.252 13.726 10.763 1.00 70.25 101 GLU A CA 1
ATOM 805 C C . GLU A 1 101 ? -2.005 12.929 11.865 1.00 70.25 101 GLU A C 1
ATOM 807 O O . GLU A 1 101 ? -1.826 13.187 13.051 1.00 70.25 101 GLU A O 1
ATOM 812 N N . LYS A 1 102 ? -2.843 11.946 11.521 1.00 70.38 102 LYS A N 1
ATOM 813 C CA . LYS A 1 102 ? -3.743 11.215 12.435 1.00 70.38 102 LYS A CA 1
ATOM 814 C C . LYS A 1 102 ? -3.245 9.821 12.865 1.00 70.38 102 LYS A C 1
ATOM 816 O O . LYS A 1 102 ? -4.054 8.996 13.284 1.00 70.38 102 LYS A O 1
ATOM 821 N N . ALA A 1 103 ? -1.957 9.515 12.723 1.00 80.25 103 ALA A N 1
ATOM 822 C CA . ALA A 1 103 ? -1.431 8.156 12.887 1.00 80.25 103 ALA A CA 1
ATOM 823 C C . ALA A 1 103 ? -0.635 7.968 14.185 1.00 80.25 103 ALA A C 1
ATOM 825 O O . ALA A 1 103 ? 0.277 8.741 14.466 1.00 80.25 103 ALA A O 1
ATOM 826 N N . SER A 1 104 ? -0.924 6.906 14.940 1.00 89.81 104 SER A N 1
ATOM 827 C CA . SER A 1 104 ? -0.076 6.486 16.061 1.00 89.81 104 SER A CA 1
ATOM 828 C C . SER A 1 104 ? 1.242 5.865 15.582 1.00 89.81 104 SER A C 1
ATOM 830 O O . SER A 1 104 ? 1.317 5.275 14.499 1.00 89.81 104 SER A O 1
ATOM 832 N N . ASP A 1 105 ? 2.271 5.898 16.433 1.00 91.31 105 ASP A N 1
ATOM 833 C CA . ASP A 1 105 ? 3.559 5.241 16.162 1.00 91.31 105 ASP A CA 1
ATOM 834 C C . ASP A 1 105 ? 3.407 3.737 15.901 1.00 91.31 105 ASP A C 1
ATOM 836 O O . ASP A 1 105 ? 4.112 3.165 15.066 1.00 91.31 105 ASP A O 1
ATOM 840 N N . ASN A 1 106 ? 2.453 3.087 16.577 1.00 91.56 106 ASN A N 1
ATOM 841 C CA . ASN A 1 106 ? 2.166 1.675 16.360 1.00 91.56 106 ASN A CA 1
ATOM 842 C C . ASN A 1 106 ? 1.609 1.420 14.952 1.00 91.56 106 ASN A C 1
ATOM 844 O O . ASN A 1 106 ? 2.093 0.518 14.265 1.00 91.56 106 ASN A O 1
ATOM 848 N N . ALA A 1 107 ? 0.642 2.226 14.506 1.00 93.06 107 ALA A N 1
ATOM 849 C CA . ALA A 1 107 ? 0.086 2.113 13.162 1.00 93.06 107 ALA A CA 1
ATOM 850 C C . ALA A 1 107 ? 1.166 2.326 12.090 1.00 93.06 107 ALA A C 1
ATOM 852 O O . ALA A 1 107 ? 1.293 1.518 11.166 1.00 93.06 107 ALA A O 1
ATOM 853 N N . ASN A 1 108 ? 2.011 3.346 12.266 1.00 92.81 108 ASN A N 1
ATOM 854 C CA . ASN A 1 108 ? 3.137 3.615 11.372 1.00 92.81 108 ASN A CA 1
ATOM 855 C C . ASN A 1 108 ? 4.111 2.428 11.323 1.00 92.81 108 ASN A C 1
ATOM 857 O O . ASN A 1 108 ? 4.500 1.988 10.241 1.00 92.81 108 ASN A O 1
ATOM 861 N N . ALA A 1 109 ? 4.463 1.852 12.476 1.00 93.88 109 ALA A N 1
ATOM 862 C CA . ALA A 1 109 ? 5.361 0.702 12.548 1.00 93.88 109 ALA A CA 1
ATOM 863 C C . ALA A 1 109 ? 4.786 -0.547 11.857 1.00 93.88 109 ALA A C 1
ATOM 865 O O . ALA A 1 109 ? 5.525 -1.286 11.200 1.00 93.88 109 ALA A O 1
ATOM 866 N N . VAL A 1 110 ? 3.480 -0.794 11.987 1.00 95.38 110 VAL A N 1
ATOM 867 C CA . VAL A 1 110 ? 2.789 -1.896 11.299 1.00 95.38 110 VAL A CA 1
ATOM 868 C C . VAL A 1 110 ? 2.844 -1.702 9.788 1.00 95.38 110 VAL A C 1
ATOM 870 O O . VAL A 1 110 ? 3.282 -2.604 9.074 1.00 95.38 110 VAL A O 1
ATOM 873 N N . ILE A 1 111 ? 2.484 -0.516 9.299 1.00 95.69 111 ILE A N 1
ATOM 874 C CA . ILE A 1 111 ? 2.468 -0.223 7.862 1.00 95.69 111 ILE A CA 1
ATOM 875 C C . ILE A 1 111 ? 3.879 -0.313 7.274 1.00 95.69 111 ILE A C 1
ATOM 877 O O . ILE A 1 111 ? 4.075 -0.969 6.252 1.00 95.69 111 ILE A O 1
ATOM 881 N N . MET A 1 112 ? 4.886 0.247 7.947 1.00 95.81 112 MET A N 1
ATOM 882 C CA . MET A 1 112 ? 6.279 0.141 7.502 1.00 95.81 112 MET A CA 1
ATOM 883 C C . MET A 1 112 ? 6.786 -1.309 7.492 1.00 95.81 112 MET A C 1
ATOM 885 O O . MET A 1 112 ? 7.532 -1.690 6.591 1.00 95.81 112 MET A O 1
ATOM 889 N N . SER A 1 113 ? 6.346 -2.148 8.436 1.00 94.69 113 SER A N 1
ATOM 890 C CA . SER A 1 113 ? 6.668 -3.584 8.425 1.00 94.69 113 SER A CA 1
ATOM 891 C C . SER A 1 113 ? 6.066 -4.287 7.204 1.00 94.69 113 SER A C 1
ATOM 893 O O . SER A 1 113 ? 6.756 -5.065 6.545 1.00 94.69 113 SER A O 1
ATOM 895 N N . CYS A 1 114 ? 4.818 -3.959 6.851 1.00 93.69 114 CYS A N 1
ATOM 896 C CA . CYS A 1 114 ? 4.162 -4.477 5.645 1.00 93.69 114 CYS A CA 1
ATOM 897 C C . CYS A 1 114 ? 4.904 -4.042 4.378 1.00 93.69 114 CYS A C 1
ATOM 899 O O . CYS A 1 114 ? 5.137 -4.856 3.491 1.00 93.69 114 CYS A O 1
ATOM 901 N N . VAL A 1 115 ? 5.326 -2.776 4.310 1.00 94.81 115 VAL A N 1
ATOM 902 C CA . VAL A 1 115 ? 6.092 -2.226 3.181 1.00 94.81 115 VAL A CA 1
ATOM 903 C C . VAL A 1 115 ? 7.424 -2.950 3.001 1.00 94.81 115 VAL A C 1
ATOM 905 O O . VAL A 1 115 ? 7.776 -3.316 1.879 1.00 94.81 115 VAL A O 1
ATOM 908 N N . ASN A 1 116 ? 8.151 -3.202 4.091 1.00 93.56 116 ASN A N 1
ATOM 909 C CA . ASN A 1 116 ? 9.407 -3.949 4.041 1.00 93.56 116 ASN A CA 1
ATOM 910 C C . ASN A 1 116 ? 9.189 -5.379 3.533 1.00 93.56 116 ASN A C 1
ATOM 912 O O . ASN A 1 116 ? 9.920 -5.839 2.655 1.00 93.56 116 ASN A O 1
ATOM 916 N N . LEU A 1 117 ? 8.155 -6.060 4.033 1.00 92.06 117 LEU A N 1
ATOM 917 C CA . LEU A 1 117 ? 7.823 -7.419 3.612 1.00 92.06 117 LEU A CA 1
ATOM 918 C C . LEU A 1 117 ? 7.391 -7.470 2.138 1.00 92.06 117 LEU A C 1
ATOM 920 O O . LEU A 1 117 ? 7.917 -8.274 1.363 1.00 92.06 117 LEU A O 1
ATOM 924 N N . TYR A 1 118 ? 6.516 -6.553 1.726 1.00 91.25 118 TYR A N 1
ATOM 925 C CA . TYR A 1 118 ? 6.094 -6.378 0.339 1.00 91.25 118 TYR A CA 1
ATOM 926 C C . TYR A 1 118 ? 7.303 -6.183 -0.587 1.00 91.25 118 TYR A C 1
ATOM 928 O O . TYR A 1 118 ? 7.491 -6.949 -1.530 1.00 91.25 118 TYR A O 1
ATOM 936 N N . ASN A 1 119 ? 8.184 -5.225 -0.282 1.00 89.31 119 ASN A N 1
ATOM 937 C CA . ASN A 1 119 ? 9.372 -4.956 -1.094 1.00 89.31 119 ASN A CA 1
ATOM 938 C C . ASN A 1 119 ? 10.327 -6.161 -1.145 1.00 89.31 119 ASN A C 1
ATOM 940 O O . ASN A 1 119 ? 10.850 -6.478 -2.213 1.00 89.31 119 ASN A O 1
ATOM 944 N N . SER A 1 120 ? 10.513 -6.872 -0.027 1.00 85.31 120 SER A N 1
ATOM 945 C CA . SER A 1 120 ? 11.368 -8.067 0.017 1.00 85.31 120 SER A CA 1
ATOM 946 C C . SER A 1 120 ? 10.855 -9.196 -0.886 1.00 85.31 120 SER A C 1
ATOM 948 O O . SER A 1 120 ? 11.651 -9.923 -1.481 1.00 85.31 120 SER A O 1
ATOM 950 N N . THR A 1 121 ? 9.532 -9.297 -1.051 1.00 73.94 121 THR A N 1
ATOM 951 C CA . THR A 1 121 ? 8.896 -10.290 -1.925 1.00 73.94 121 THR A CA 1
ATOM 952 C C . THR A 1 121 ? 9.272 -10.043 -3.388 1.00 73.94 121 THR A C 1
ATOM 954 O O . THR A 1 121 ? 9.632 -10.981 -4.095 1.00 73.94 121 THR A O 1
ATOM 957 N N . TYR A 1 122 ? 9.291 -8.782 -3.833 1.00 63.00 122 TYR A N 1
ATOM 958 C CA . TYR A 1 122 ? 9.649 -8.417 -5.211 1.00 63.00 122 TYR A CA 1
ATOM 959 C C . TYR A 1 122 ? 11.163 -8.412 -5.482 1.00 63.00 122 TYR A C 1
ATOM 961 O O . TYR A 1 122 ? 11.587 -8.709 -6.601 1.00 63.00 122 TYR A O 1
ATOM 969 N N . GLU A 1 123 ? 12.005 -8.144 -4.478 1.00 59.56 123 GLU A N 1
ATOM 970 C CA . GLU A 1 123 ? 13.468 -8.226 -4.625 1.00 59.56 123 GLU A CA 1
ATOM 971 C C . GLU A 1 123 ? 13.967 -9.669 -4.834 1.00 59.56 123 GLU A C 1
ATOM 973 O O . GLU A 1 123 ? 14.958 -9.888 -5.535 1.00 59.56 123 GLU A O 1
ATOM 978 N N . GLN A 1 124 ? 13.269 -10.673 -4.290 1.00 47.50 124 GLN A N 1
ATOM 979 C CA . GLN A 1 124 ? 13.643 -12.083 -4.460 1.00 47.50 124 GLN A CA 1
ATOM 980 C C . GLN A 1 124 ? 13.331 -12.632 -5.858 1.00 47.50 124 GLN A C 1
ATOM 982 O O . GLN A 1 124 ? 14.095 -13.453 -6.372 1.00 47.50 124 GLN A O 1
ATOM 987 N N . VAL A 1 125 ? 12.267 -12.158 -6.516 1.00 47.50 125 VAL A N 1
ATOM 988 C CA . VAL A 1 125 ? 11.939 -12.600 -7.886 1.00 47.50 125 VAL A CA 1
ATOM 989 C C . VAL A 1 125 ? 12.930 -12.026 -8.909 1.00 47.50 125 VAL A C 1
ATOM 991 O O . VAL A 1 125 ? 13.224 -12.667 -9.913 1.00 47.50 125 VAL A O 1
ATOM 994 N N . GLY A 1 126 ? 13.529 -10.863 -8.625 1.00 40.50 126 GLY A N 1
ATOM 995 C CA . GLY A 1 126 ? 14.564 -10.255 -9.470 1.00 40.50 126 GLY A CA 1
ATOM 996 C C . GLY A 1 126 ? 15.939 -10.935 -9.412 1.00 40.50 126 GLY A C 1
ATOM 997 O O . GLY A 1 126 ? 16.728 -10.750 -10.332 1.00 40.50 126 GLY A O 1
ATOM 998 N N . LYS A 1 127 ? 16.237 -11.723 -8.366 1.00 41.16 127 LYS A N 1
ATOM 999 C CA . LYS A 1 127 ? 17.524 -12.435 -8.213 1.00 41.16 127 LYS A CA 1
ATOM 1000 C C . LYS A 1 127 ? 17.535 -13.850 -8.794 1.00 41.16 127 LYS A C 1
ATOM 1002 O O . LYS A 1 127 ? 18.611 -14.391 -9.000 1.00 41.16 127 LYS A O 1
ATOM 1007 N N . LYS A 1 128 ? 16.371 -14.456 -9.049 1.00 35.44 128 LYS A N 1
ATOM 1008 C CA . LYS A 1 128 ? 16.279 -15.790 -9.677 1.00 35.44 128 LYS A CA 1
ATOM 1009 C C . LYS A 1 128 ? 16.316 -15.759 -11.211 1.00 35.44 128 LYS A C 1
ATOM 1011 O O . LYS A 1 128 ? 16.326 -16.818 -11.823 1.00 35.44 128 LYS A O 1
ATOM 1016 N N . ALA A 1 129 ? 16.319 -14.569 -11.809 1.00 35.94 129 ALA A N 1
ATOM 1017 C CA . ALA A 1 129 ? 16.360 -14.360 -13.257 1.00 35.94 129 ALA A CA 1
ATOM 1018 C C . ALA A 1 129 ? 17.707 -13.783 -13.746 1.00 35.94 129 ALA A C 1
ATOM 1020 O O . ALA A 1 129 ? 17.760 -13.208 -14.831 1.00 35.94 129 ALA A O 1
ATOM 1021 N N . ALA A 1 130 ? 18.766 -13.888 -12.933 1.00 37.84 130 ALA A N 1
ATOM 1022 C CA . ALA A 1 130 ? 20.127 -13.465 -13.265 1.00 37.84 130 ALA A CA 1
ATOM 1023 C C . ALA A 1 130 ? 21.067 -14.671 -13.314 1.00 37.84 130 ALA A C 1
ATOM 1025 O O . ALA A 1 130 ? 20.904 -15.561 -12.446 1.00 37.84 130 ALA A O 1
#